Protein AF-A0A7X3G8X9-F1 (afdb_monomer)

Structure (mmCIF, N/CA/C/O backbone):
data_AF-A0A7X3G8X9-F1
#
_entry.id   AF-A0A7X3G8X9-F1
#
loop_
_atom_site.group_PDB
_atom_site.id
_atom_site.type_symbol
_atom_site.label_atom_id
_atom_site.label_alt_id
_atom_site.label_comp_id
_atom_site.label_asym_id
_atom_site.label_entity_id
_atom_site.label_seq_id
_atom_site.pdbx_PDB_ins_code
_atom_site.Cartn_x
_atom_site.Cartn_y
_atom_site.Cartn_z
_atom_site.occupancy
_atom_site.B_iso_or_equiv
_atom_site.auth_seq_id
_atom_site.auth_comp_id
_atom_site.auth_asym_id
_atom_site.auth_atom_id
_atom_site.pdbx_PDB_model_num
ATOM 1 N N . MET A 1 1 ? -7.575 -4.644 -22.022 1.00 76.81 1 MET A N 1
ATOM 2 C CA . MET A 1 1 ? -6.409 -3.903 -21.513 1.00 76.81 1 MET A CA 1
ATOM 3 C C . MET A 1 1 ? -6.273 -2.628 -22.319 1.00 76.81 1 MET A C 1
ATOM 5 O O . MET A 1 1 ? -6.323 -2.718 -23.540 1.00 76.81 1 MET A O 1
ATOM 9 N N . THR A 1 2 ? -6.225 -1.461 -21.678 1.00 88.75 2 THR A N 1
ATOM 10 C CA . THR A 1 2 ? -6.040 -0.167 -22.368 1.00 88.75 2 THR A CA 1
ATOM 11 C C . THR A 1 2 ? -4.555 0.124 -22.600 1.00 88.75 2 THR A C 1
ATOM 13 O O . THR A 1 2 ? -3.703 -0.452 -21.925 1.00 88.75 2 THR A O 1
ATOM 16 N N . ASP A 1 3 ? -4.226 1.041 -23.517 1.00 89.81 3 ASP A N 1
ATOM 17 C CA . ASP A 1 3 ? -2.833 1.465 -23.750 1.00 89.81 3 ASP 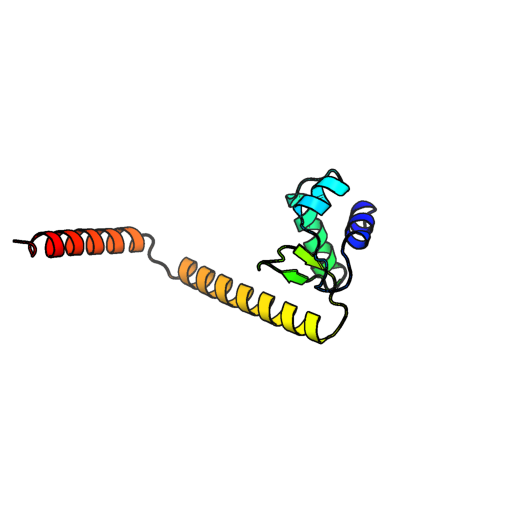A CA 1
ATOM 18 C C . ASP A 1 3 ? -2.156 1.948 -22.454 1.00 89.81 3 ASP A C 1
ATOM 20 O O . ASP A 1 3 ? -1.024 1.581 -22.145 1.00 89.81 3 ASP A O 1
ATOM 24 N N . LEU A 1 4 ? -2.901 2.679 -21.621 1.00 89.38 4 LEU A N 1
ATOM 25 C CA . LEU A 1 4 ? -2.401 3.189 -20.349 1.00 89.38 4 LEU A CA 1
ATOM 26 C C . LEU A 1 4 ? -2.115 2.067 -19.337 1.00 89.38 4 LEU A C 1
ATOM 28 O O . LEU A 1 4 ? -1.107 2.122 -18.637 1.00 89.38 4 LEU A O 1
ATOM 32 N N . GLU A 1 5 ? -2.954 1.026 -19.297 1.00 89.56 5 GLU A N 1
ATOM 33 C CA . GLU A 1 5 ? -2.724 -0.176 -18.480 1.00 89.56 5 GLU A CA 1
ATOM 34 C C . GLU A 1 5 ? -1.442 -0.907 -18.916 1.00 89.56 5 GLU A C 1
ATOM 36 O O . GLU A 1 5 ? -0.652 -1.322 -18.068 1.00 89.56 5 GLU A O 1
ATOM 41 N N . VAL A 1 6 ? -1.195 -1.017 -20.227 1.00 90.69 6 VAL A N 1
ATOM 42 C CA . VAL A 1 6 ? 0.025 -1.639 -20.775 1.00 90.69 6 VAL A CA 1
ATOM 43 C C . VAL A 1 6 ? 1.263 -0.804 -20.456 1.00 90.69 6 VAL A C 1
ATOM 45 O O . VAL A 1 6 ? 2.281 -1.349 -20.030 1.00 90.69 6 VAL A O 1
ATOM 48 N N . ARG A 1 7 ? 1.188 0.521 -20.631 1.00 91.44 7 ARG A N 1
ATOM 49 C CA . ARG A 1 7 ? 2.288 1.436 -20.302 1.00 91.44 7 ARG A CA 1
ATOM 50 C C . ARG A 1 7 ? 2.631 1.382 -18.818 1.00 91.44 7 ARG A C 1
ATOM 52 O O . ARG A 1 7 ? 3.808 1.297 -18.490 1.00 91.44 7 ARG A O 1
ATOM 59 N N . LEU A 1 8 ? 1.628 1.374 -17.939 1.00 91.31 8 LEU A N 1
ATOM 60 C CA . LEU A 1 8 ? 1.841 1.244 -16.499 1.00 91.31 8 LEU A CA 1
ATOM 61 C C . LEU A 1 8 ? 2.496 -0.090 -16.151 1.00 91.31 8 LEU A C 1
ATOM 63 O O . LEU A 1 8 ? 3.471 -0.099 -15.410 1.00 91.31 8 LEU A O 1
ATOM 67 N N . LEU A 1 9 ? 2.009 -1.200 -16.713 1.00 89.69 9 LEU A N 1
ATOM 68 C CA . LEU A 1 9 ? 2.579 -2.521 -16.455 1.00 89.69 9 LEU A CA 1
ATOM 69 C C . LEU A 1 9 ? 4.068 -2.587 -16.830 1.00 89.69 9 LEU A C 1
ATOM 71 O O . LEU A 1 9 ? 4.853 -3.168 -16.092 1.00 89.69 9 LEU A O 1
ATOM 75 N N . ARG A 1 10 ? 4.469 -1.944 -17.935 1.00 90.25 10 ARG A N 1
ATOM 76 C CA . ARG A 1 10 ? 5.877 -1.863 -18.366 1.00 90.25 10 ARG A CA 1
ATOM 77 C C . ARG A 1 10 ? 6.765 -1.022 -17.447 1.00 90.25 10 ARG A C 1
ATOM 79 O O . ARG A 1 10 ? 7.978 -1.182 -17.491 1.00 90.25 10 ARG A O 1
ATOM 86 N N . LEU A 1 11 ? 6.182 -0.112 -16.666 1.00 90.31 11 LEU A N 1
ATOM 87 C CA . LEU A 1 11 ? 6.920 0.710 -15.705 1.00 90.31 11 LEU A CA 1
ATOM 88 C C . LEU A 1 11 ? 7.160 -0.011 -14.380 1.00 90.31 11 LEU A C 1
ATOM 90 O O . LEU A 1 11 ? 8.041 0.406 -13.635 1.00 90.31 11 LEU A O 1
ATOM 94 N N . ILE A 1 12 ? 6.385 -1.055 -14.068 1.00 89.88 12 ILE A N 1
ATOM 95 C CA . ILE A 1 12 ? 6.568 -1.810 -12.831 1.00 89.88 12 ILE A CA 1
ATOM 96 C C . ILE A 1 12 ? 7.766 -2.754 -13.012 1.00 89.88 12 ILE A C 1
ATOM 98 O O . ILE A 1 12 ? 7.725 -3.635 -13.873 1.00 89.88 12 ILE A O 1
ATOM 102 N N . PRO A 1 13 ? 8.829 -2.597 -12.210 1.00 88.88 13 PRO A N 1
ATOM 103 C CA . PRO A 1 13 ? 9.996 -3.457 -12.287 1.00 88.88 13 PRO A CA 1
ATOM 104 C C . PRO A 1 13 ? 9.722 -4.822 -11.655 1.00 88.88 13 PRO A C 1
ATOM 106 O O . PRO A 1 13 ? 8.840 -4.987 -10.807 1.00 88.88 13 PRO A O 1
ATOM 109 N N . VAL A 1 14 ? 10.511 -5.805 -12.082 1.00 89.75 14 VAL A N 1
ATOM 110 C CA . VAL A 1 14 ? 10.513 -7.155 -11.520 1.00 89.75 14 VAL A CA 1
ATOM 111 C C . VAL A 1 14 ? 11.587 -7.226 -10.434 1.00 89.75 14 VAL A C 1
ATOM 113 O O . VAL A 1 14 ? 12.734 -6.864 -10.690 1.00 89.75 14 VAL A O 1
ATOM 116 N N . GLY A 1 15 ? 11.217 -7.688 -9.243 1.00 84.06 15 GLY A N 1
ATOM 117 C CA . GLY A 1 15 ? 12.074 -7.754 -8.062 1.00 84.06 15 GLY A CA 1
ATOM 118 C C . GLY A 1 15 ? 11.809 -6.637 -7.052 1.00 84.06 15 GLY A C 1
ATOM 119 O O . GLY A 1 15 ? 11.496 -5.497 -7.401 1.00 84.06 15 GLY A O 1
ATOM 120 N N . SER A 1 16 ? 11.976 -6.970 -5.775 1.00 80.31 16 SER A N 1
ATOM 121 C CA . SER A 1 16 ? 11.809 -6.058 -4.634 1.00 80.31 16 SER A CA 1
ATOM 122 C C . SER A 1 16 ? 12.958 -5.055 -4.462 1.00 80.31 16 SER A C 1
ATOM 124 O O . SER A 1 16 ? 12.865 -4.147 -3.638 1.00 80.31 16 SER A O 1
ATOM 126 N N . GLU A 1 17 ? 14.030 -5.186 -5.250 1.00 78.31 17 GLU A N 1
ATOM 127 C CA . GLU A 1 17 ? 15.232 -4.346 -5.166 1.00 78.31 17 GLU A CA 1
ATOM 128 C C . GLU A 1 17 ? 15.004 -2.907 -5.644 1.00 78.31 17 GLU A C 1
ATOM 130 O O . GLU A 1 17 ? 15.680 -1.984 -5.188 1.00 78.31 17 GLU A O 1
ATOM 135 N N . ARG A 1 18 ? 14.077 -2.697 -6.587 1.00 79.50 18 ARG A N 1
ATOM 136 C CA . ARG A 1 18 ? 13.833 -1.382 -7.204 1.00 79.50 18 ARG A CA 1
ATOM 137 C C . ARG A 1 18 ? 12.346 -1.048 -7.297 1.00 79.50 18 ARG A C 1
ATOM 139 O O . ARG A 1 18 ? 11.872 -0.796 -8.395 1.00 79.50 18 ARG A O 1
ATOM 146 N N . PRO A 1 19 ? 11.578 -1.047 -6.199 1.00 84.44 19 PRO A N 1
ATOM 147 C CA . PRO A 1 19 ? 10.146 -0.799 -6.279 1.00 84.44 19 PRO A CA 1
ATOM 148 C C . PRO A 1 19 ? 9.879 0.626 -6.770 1.00 84.44 19 PRO A C 1
ATOM 150 O O . PRO A 1 19 ? 10.540 1.574 -6.347 1.00 84.44 19 PRO A O 1
ATOM 153 N N . ILE A 1 20 ? 8.892 0.784 -7.653 1.00 86.69 20 ILE A N 1
ATOM 154 C CA . ILE A 1 20 ? 8.530 2.095 -8.202 1.00 86.69 20 ILE A CA 1
ATOM 155 C C . ILE A 1 20 ? 7.383 2.715 -7.401 1.00 86.69 20 ILE A C 1
ATOM 157 O O . ILE A 1 20 ? 6.374 2.068 -7.093 1.00 86.69 20 ILE A O 1
ATOM 161 N N . ASN A 1 21 ? 7.507 3.993 -7.050 1.00 87.56 21 ASN A N 1
ATOM 162 C CA . ASN A 1 21 ? 6.466 4.677 -6.293 1.00 87.56 21 ASN A CA 1
ATOM 163 C C . ASN A 1 21 ? 5.259 5.007 -7.194 1.00 87.56 21 ASN A C 1
ATOM 165 O O . ASN A 1 21 ? 5.413 5.411 -8.347 1.00 87.56 21 ASN A O 1
ATOM 169 N N . GLY A 1 22 ? 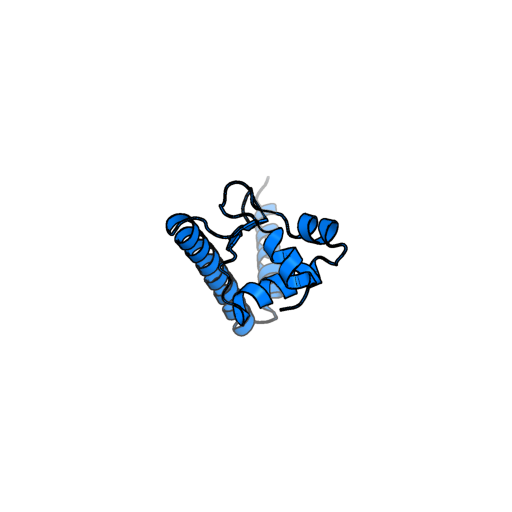4.037 4.917 -6.657 1.00 85.94 22 GLY A N 1
ATOM 170 C CA . GLY A 1 22 ? 2.824 5.339 -7.370 1.00 85.94 22 GLY A CA 1
ATOM 171 C C . GLY A 1 22 ? 2.868 6.803 -7.832 1.00 85.94 22 GLY A C 1
ATOM 172 O O . GLY A 1 22 ? 2.365 7.117 -8.910 1.00 85.94 22 GLY A O 1
ATOM 173 N N . LYS A 1 23 ? 3.540 7.678 -7.073 1.00 86.69 23 LYS A N 1
ATOM 174 C CA . LYS A 1 23 ? 3.797 9.081 -7.442 1.00 86.69 23 LYS A CA 1
ATOM 175 C C . LYS A 1 23 ? 4.685 9.214 -8.671 1.00 86.69 23 LYS A C 1
ATOM 177 O O . LYS A 1 23 ? 4.458 10.070 -9.523 1.00 86.69 23 LYS A O 1
ATOM 182 N N . GLU A 1 24 ? 5.696 8.361 -8.766 1.00 89.19 24 GLU A N 1
ATOM 183 C CA . GLU A 1 24 ? 6.610 8.342 -9.900 1.00 89.19 24 GLU A CA 1
ATOM 184 C C . GLU A 1 24 ? 5.902 7.817 -11.150 1.00 89.19 24 GLU A C 1
ATOM 186 O O . GLU A 1 24 ? 5.955 8.463 -12.194 1.00 89.19 24 GLU A O 1
ATOM 191 N N . ILE A 1 25 ? 5.124 6.735 -11.020 1.00 90.06 25 ILE A N 1
ATOM 192 C CA . ILE A 1 25 ? 4.260 6.233 -12.098 1.00 90.06 25 ILE A CA 1
ATOM 193 C C . ILE A 1 25 ? 3.298 7.331 -12.580 1.00 90.06 25 ILE A C 1
ATOM 195 O O . ILE A 1 25 ? 3.162 7.549 -13.784 1.00 90.06 25 ILE A O 1
ATOM 199 N N . ALA A 1 26 ? 2.648 8.041 -11.652 1.00 91.00 26 ALA A N 1
ATOM 200 C CA . ALA A 1 26 ? 1.728 9.135 -11.959 1.00 91.00 26 ALA A CA 1
ATOM 201 C C . ALA A 1 26 ? 2.414 10.230 -12.789 1.00 91.00 26 ALA A C 1
ATOM 203 O O . ALA A 1 26 ? 1.891 10.644 -13.825 1.00 91.00 26 ALA A O 1
ATOM 204 N N . LYS A 1 27 ? 3.626 10.634 -12.386 1.00 91.31 27 LYS A N 1
ATOM 205 C CA . LYS A 1 27 ? 4.439 11.629 -13.095 1.00 91.31 27 LYS A CA 1
ATOM 206 C C . LYS A 1 27 ? 4.876 11.150 -14.484 1.00 91.31 27 LYS A C 1
ATOM 208 O O . LYS A 1 27 ? 4.775 11.916 -15.436 1.00 91.31 27 LYS A O 1
ATOM 213 N N . LEU A 1 28 ? 5.324 9.900 -14.613 1.00 90.00 28 LEU A N 1
ATOM 214 C CA . LEU A 1 28 ? 5.778 9.317 -15.885 1.00 90.00 28 LEU A CA 1
ATOM 215 C C . LEU A 1 28 ? 4.640 9.147 -16.901 1.00 90.00 28 LEU A C 1
ATOM 217 O O . LEU A 1 28 ? 4.848 9.277 -18.107 1.00 90.00 28 LEU A O 1
ATOM 221 N N . LEU A 1 29 ? 3.433 8.848 -16.423 1.00 88.75 29 LEU A N 1
ATOM 222 C CA . LEU A 1 29 ? 2.257 8.645 -17.268 1.00 88.75 29 LEU A CA 1
ATOM 223 C C . LEU A 1 29 ? 1.410 9.911 -17.452 1.00 88.75 29 LEU A C 1
ATOM 225 O O . LEU A 1 29 ? 0.527 9.907 -18.308 1.00 88.75 29 LEU A O 1
ATOM 229 N N . GLY A 1 30 ? 1.666 10.974 -16.684 1.00 91.50 30 GLY A N 1
ATOM 230 C CA . GLY A 1 30 ? 0.883 12.212 -16.717 1.00 91.50 30 GLY A CA 1
ATOM 231 C C . GLY A 1 30 ? -0.549 12.038 -16.203 1.00 91.50 30 GLY A C 1
ATOM 232 O O . GLY A 1 30 ? -1.459 12.712 -16.678 1.00 91.50 30 GLY A O 1
ATOM 233 N N . ILE A 1 31 ? -0.768 11.112 -15.266 1.00 91.81 31 ILE A N 1
ATOM 234 C CA . ILE A 1 31 ? -2.089 10.817 -14.690 1.00 91.81 31 ILE A CA 1
ATOM 235 C C . ILE A 1 31 ? -2.104 11.053 -13.182 1.00 91.81 31 ILE A C 1
ATOM 237 O O . ILE A 1 31 ? -1.062 11.123 -12.540 1.00 91.81 31 ILE A O 1
ATOM 241 N N . GLY A 1 32 ? -3.296 11.147 -12.593 1.00 90.00 32 GLY A N 1
ATOM 242 C CA . GLY A 1 32 ? -3.437 11.253 -11.141 1.00 90.00 32 GLY A CA 1
ATOM 243 C C . GLY A 1 32 ? -3.083 9.953 -10.409 1.00 90.00 32 GLY A C 1
ATOM 244 O O . GLY A 1 32 ? -3.342 8.856 -10.906 1.00 90.00 32 GLY A O 1
ATOM 245 N N . GLU A 1 33 ? -2.576 10.071 -9.179 1.00 88.88 33 GLU A N 1
ATOM 246 C CA . GLU A 1 33 ? -2.254 8.927 -8.304 1.00 88.88 33 GLU A CA 1
ATOM 247 C C . GLU A 1 33 ? -3.461 8.002 -8.067 1.00 88.88 33 GLU A C 1
ATOM 249 O O . GLU A 1 33 ? -3.317 6.780 -8.009 1.00 88.88 33 GLU A O 1
ATOM 254 N N . ARG A 1 34 ? -4.674 8.570 -7.994 1.00 88.12 34 ARG A N 1
ATOM 255 C CA . ARG A 1 34 ? -5.922 7.793 -7.907 1.00 88.12 34 ARG A CA 1
ATOM 256 C C . ARG A 1 34 ? -6.084 6.868 -9.117 1.00 88.12 34 ARG A C 1
ATOM 258 O O . ARG A 1 34 ? -6.335 5.681 -8.947 1.00 88.12 34 ARG A O 1
ATOM 265 N N . THR A 1 35 ? -5.855 7.389 -10.321 1.00 90.81 35 THR A N 1
ATOM 266 C CA . THR A 1 35 ? -5.933 6.618 -11.568 1.00 90.81 35 THR A CA 1
ATOM 267 C C . THR A 1 35 ? -4.878 5.513 -11.611 1.00 90.81 35 THR A C 1
ATOM 269 O O . THR A 1 35 ? -5.185 4.399 -12.030 1.00 90.81 35 THR A O 1
ATOM 272 N N . VAL A 1 36 ? -3.655 5.787 -11.138 1.00 90.94 36 VAL A N 1
ATOM 273 C CA . VAL A 1 36 ? -2.587 4.777 -11.010 1.00 90.94 36 VAL A CA 1
ATOM 274 C C . VAL A 1 36 ? -3.050 3.629 -10.117 1.00 90.94 36 VAL A C 1
ATOM 276 O O . VAL A 1 36 ? -2.982 2.470 -10.523 1.00 90.94 36 VAL A O 1
ATOM 279 N N . ARG A 1 37 ? -3.582 3.942 -8.930 1.00 88.38 37 ARG A N 1
ATOM 280 C CA . ARG A 1 37 ? -4.085 2.940 -7.981 1.00 88.38 37 ARG A CA 1
ATOM 281 C C . ARG A 1 37 ? -5.224 2.105 -8.574 1.00 88.38 37 ARG A C 1
ATOM 283 O O . ARG A 1 37 ? -5.220 0.885 -8.419 1.00 88.38 37 ARG A O 1
ATOM 290 N N . ASP A 1 38 ? -6.159 2.735 -9.282 1.00 91.12 38 ASP A N 1
ATOM 291 C CA . ASP A 1 38 ? -7.286 2.042 -9.918 1.00 91.12 38 ASP A CA 1
ATOM 292 C C . ASP A 1 38 ? -6.838 1.110 -11.046 1.00 91.12 38 ASP A C 1
ATOM 294 O O . ASP A 1 38 ? -7.419 0.041 -11.246 1.00 91.12 38 ASP A O 1
ATOM 298 N N . ILE A 1 39 ? -5.812 1.506 -11.801 1.00 91.75 39 ILE A N 1
ATOM 299 C CA . ILE A 1 39 ? -5.225 0.669 -12.846 1.00 91.75 39 ILE A CA 1
ATOM 300 C C . ILE A 1 39 ? -4.483 -0.510 -12.230 1.00 91.75 39 ILE A C 1
ATOM 302 O O . ILE A 1 39 ? -4.722 -1.638 -12.645 1.00 91.75 39 ILE A O 1
ATOM 306 N N . ILE A 1 40 ? -3.644 -0.281 -11.217 1.00 89.50 40 ILE A N 1
ATOM 307 C CA . ILE A 1 40 ? -2.928 -1.354 -10.511 1.00 89.50 40 ILE A CA 1
ATOM 308 C C . ILE A 1 40 ? -3.923 -2.364 -9.931 1.00 89.50 40 ILE A C 1
ATOM 310 O O . ILE A 1 40 ? -3.780 -3.563 -10.151 1.00 89.50 40 ILE A O 1
ATOM 314 N N . SER A 1 41 ? -4.981 -1.888 -9.270 1.00 89.50 41 SER A N 1
ATOM 315 C CA . SER A 1 41 ? -6.046 -2.748 -8.743 1.00 89.50 41 SER A CA 1
ATOM 316 C C . SER A 1 41 ? -6.702 -3.588 -9.844 1.00 89.50 41 SER A C 1
ATOM 318 O O . SER A 1 41 ? -6.876 -4.797 -9.693 1.00 89.50 41 SER A O 1
ATOM 320 N N . ARG A 1 42 ? -6.995 -2.987 -11.006 1.00 90.69 42 ARG A N 1
ATOM 321 C CA . ARG A 1 42 ? -7.514 -3.720 -12.169 1.00 90.69 42 ARG A CA 1
ATOM 322 C C . ARG A 1 42 ? -6.515 -4.741 -12.715 1.00 90.69 42 ARG A C 1
ATOM 324 O O . ARG A 1 42 ? -6.934 -5.852 -13.021 1.00 90.69 42 ARG A O 1
ATOM 331 N N . LEU A 1 43 ? -5.230 -4.403 -12.821 1.00 90.25 43 LEU A N 1
ATOM 332 C CA . LEU A 1 43 ? -4.165 -5.324 -13.247 1.00 90.25 43 LEU A CA 1
ATOM 333 C C . LEU A 1 43 ? -4.103 -6.566 -12.352 1.00 90.25 43 LEU A C 1
ATOM 335 O O . LEU A 1 43 ? -4.043 -7.683 -12.862 1.00 90.25 43 LEU A O 1
ATOM 339 N N . ILE A 1 44 ? -4.223 -6.380 -11.039 1.00 89.31 44 ILE A N 1
ATOM 340 C CA . ILE A 1 44 ? -4.233 -7.478 -10.071 1.00 89.31 44 ILE A CA 1
ATOM 341 C C . ILE A 1 44 ? -5.527 -8.296 -10.186 1.00 89.31 44 ILE A C 1
ATOM 343 O O . ILE A 1 44 ? -5.486 -9.493 -10.448 1.00 89.31 44 ILE A O 1
ATOM 347 N N . VAL A 1 45 ? -6.689 -7.657 -10.014 1.00 88.88 45 VAL A N 1
ATOM 348 C CA . VAL A 1 45 ? -7.976 -8.356 -9.836 1.00 88.88 45 VAL A CA 1
ATOM 349 C C . VAL A 1 45 ? -8.530 -8.912 -11.146 1.00 88.88 45 VAL A C 1
ATOM 351 O O . VAL A 1 45 ? -9.093 -10.002 -11.165 1.00 88.88 45 VAL A O 1
ATOM 354 N N . ARG A 1 46 ? -8.409 -8.165 -12.249 1.00 89.56 46 ARG A N 1
ATOM 355 C CA . ARG A 1 46 ? -9.006 -8.543 -13.539 1.00 89.56 46 ARG A CA 1
ATOM 356 C C . ARG A 1 46 ? -8.061 -9.365 -14.404 1.00 89.56 46 ARG A C 1
ATOM 358 O O . ARG A 1 46 ? -8.529 -10.241 -15.122 1.00 89.56 46 ARG A O 1
ATOM 365 N N . TYR A 1 47 ? -6.766 -9.058 -14.372 1.00 87.56 47 TYR A N 1
ATOM 366 C CA . TYR A 1 47 ? -5.780 -9.692 -15.251 1.00 87.56 47 TYR A CA 1
ATOM 367 C C . TYR A 1 47 ? -4.869 -10.688 -14.522 1.00 87.56 47 TYR A C 1
ATOM 369 O O . TYR A 1 47 ? -4.106 -11.387 -15.179 1.00 87.56 47 TYR A O 1
ATOM 377 N N . GLY A 1 48 ? -4.952 -10.783 -13.189 1.00 86.50 48 GLY A N 1
ATOM 378 C CA . GLY A 1 48 ? -4.178 -11.748 -12.406 1.00 86.50 48 GLY A CA 1
ATOM 379 C C . GLY A 1 48 ? -2.684 -11.435 -12.340 1.00 86.50 48 GLY A C 1
ATOM 380 O O . GLY A 1 48 ? -1.888 -12.336 -12.082 1.00 86.50 48 GLY A O 1
ATOM 381 N N . VAL A 1 49 ? -2.280 -10.186 -12.593 1.00 88.12 49 VAL A N 1
ATOM 382 C CA . VAL A 1 49 ? -0.867 -9.799 -12.529 1.00 88.12 49 VAL A CA 1
ATOM 383 C C . VAL A 1 49 ? -0.431 -9.756 -11.060 1.00 88.12 49 VAL A C 1
ATOM 385 O O . VAL A 1 49 ? -1.030 -9.010 -10.279 1.00 88.12 49 VAL A O 1
ATOM 388 N N . PRO A 1 50 ? 0.611 -10.509 -10.658 1.00 86.44 50 PRO A N 1
ATOM 389 C CA . PRO A 1 50 ? 1.112 -10.470 -9.293 1.00 86.44 50 PRO A CA 1
ATOM 390 C C . PRO A 1 50 ? 1.883 -9.164 -9.079 1.00 86.44 50 PRO A C 1
ATOM 392 O O . PRO A 1 50 ? 3.058 -9.066 -9.412 1.00 86.44 50 PRO A O 1
ATOM 395 N N . ILE A 1 51 ? 1.214 -8.143 -8.547 1.00 88.56 51 ILE A N 1
ATOM 396 C CA . ILE A 1 51 ? 1.840 -6.874 -8.161 1.00 88.56 51 ILE A CA 1
ATOM 397 C C . ILE A 1 51 ? 1.814 -6.794 -6.640 1.00 88.56 51 ILE A C 1
ATOM 399 O O . ILE A 1 51 ? 0.746 -6.834 -6.027 1.00 88.56 51 ILE A O 1
ATOM 403 N N . VAL A 1 52 ? 2.992 -6.671 -6.036 1.00 86.81 52 VAL A N 1
ATOM 404 C CA . VAL A 1 52 ? 3.154 -6.482 -4.596 1.00 86.81 52 VAL A CA 1
ATOM 405 C C . VAL A 1 52 ? 3.368 -4.998 -4.326 1.00 86.81 52 VAL A C 1
ATOM 407 O O . VAL A 1 52 ? 4.151 -4.337 -5.008 1.00 86.81 52 VAL A O 1
ATOM 410 N N . ALA A 1 53 ? 2.648 -4.469 -3.338 1.00 82.81 53 ALA A N 1
ATOM 411 C CA . ALA A 1 53 ? 2.816 -3.108 -2.849 1.00 82.81 53 ALA A CA 1
ATOM 412 C C . ALA A 1 53 ? 3.417 -3.159 -1.442 1.00 82.81 53 ALA A C 1
ATOM 414 O O . ALA A 1 53 ? 2.751 -3.616 -0.513 1.00 82.81 53 ALA A O 1
ATOM 415 N N . ASN A 1 54 ? 4.650 -2.680 -1.294 1.00 78.44 54 ASN A N 1
ATOM 416 C CA . ASN A 1 54 ? 5.327 -2.592 -0.003 1.00 78.44 54 ASN A CA 1
ATOM 417 C C . ASN A 1 54 ? 5.053 -1.214 0.618 1.00 78.44 54 ASN A C 1
ATOM 419 O O . ASN A 1 54 ? 5.115 -0.195 -0.080 1.00 78.44 54 ASN A O 1
ATOM 423 N N . ARG A 1 55 ? 4.716 -1.168 1.913 1.00 67.94 55 ARG A N 1
ATOM 424 C CA . ARG A 1 55 ? 4.497 0.089 2.663 1.00 67.94 55 ARG A CA 1
ATOM 425 C C . ARG A 1 55 ? 5.624 0.440 3.641 1.00 67.94 55 ARG A C 1
ATOM 427 O O . ARG A 1 55 ? 5.492 1.411 4.383 1.00 67.94 55 ARG A O 1
ATOM 434 N N . GLY A 1 56 ? 6.701 -0.339 3.658 1.00 65.94 56 GLY A N 1
ATOM 435 C CA . GLY A 1 56 ? 7.893 -0.109 4.468 1.00 65.94 56 GLY A CA 1
ATOM 436 C C . GLY A 1 56 ? 8.806 0.993 3.917 1.00 65.94 56 GLY A C 1
ATOM 437 O O . GLY A 1 56 ? 8.383 1.865 3.161 1.00 65.94 56 GLY A O 1
ATOM 438 N N . ILE A 1 57 ? 10.089 0.936 4.294 1.00 56.34 57 ILE A N 1
ATOM 439 C CA . ILE A 1 57 ? 11.121 1.928 3.924 1.00 56.34 57 ILE A CA 1
ATOM 440 C C . ILE A 1 57 ? 11.220 2.092 2.396 1.00 56.34 57 ILE A C 1
ATOM 442 O O . ILE A 1 57 ? 11.308 3.211 1.896 1.00 56.34 57 ILE A O 1
ATOM 446 N N . ASN A 1 58 ? 11.090 0.990 1.653 1.00 62.22 58 ASN A N 1
ATOM 447 C CA . ASN A 1 58 ? 11.022 0.985 0.193 1.00 62.22 58 ASN A CA 1
ATOM 448 C C . ASN A 1 58 ? 9.562 0.965 -0.285 1.00 62.22 58 ASN A C 1
ATOM 450 O O . ASN A 1 58 ? 9.090 -0.015 -0.863 1.00 62.22 58 ASN A O 1
ATOM 454 N N . SER A 1 59 ? 8.830 2.047 -0.004 1.00 71.75 59 SER A N 1
ATOM 455 C CA . SER A 1 59 ? 7.423 2.164 -0.399 1.00 71.75 59 SER A CA 1
ATOM 456 C C . SER A 1 59 ? 7.257 2.208 -1.928 1.00 71.75 59 SER A C 1
ATOM 458 O O . SER A 1 59 ? 7.751 3.120 -2.596 1.00 71.75 59 SER A O 1
ATOM 460 N N . GLY A 1 60 ? 6.548 1.233 -2.501 1.00 85.25 60 GLY A N 1
ATOM 461 C CA . GLY A 1 60 ? 6.366 1.143 -3.951 1.00 85.25 60 GLY A CA 1
ATOM 462 C C . GLY A 1 60 ? 5.746 -0.167 -4.430 1.00 85.25 60 GLY A C 1
ATOM 463 O O . GLY A 1 60 ? 5.379 -1.029 -3.634 1.00 85.25 60 GLY A O 1
ATOM 464 N N . HIS A 1 61 ? 5.611 -0.283 -5.750 1.00 88.19 61 HIS A N 1
ATOM 465 C CA . HIS A 1 61 ? 5.038 -1.436 -6.439 1.00 88.19 61 HIS A CA 1
ATOM 466 C C . HIS A 1 61 ? 6.122 -2.176 -7.219 1.00 88.19 61 HIS A C 1
ATOM 468 O O . HIS A 1 61 ? 6.964 -1.547 -7.863 1.00 88.19 61 HIS A O 1
ATOM 474 N N . TYR A 1 62 ? 6.074 -3.502 -7.190 1.00 90.19 62 TYR A N 1
ATOM 475 C CA . TYR A 1 62 ? 6.951 -4.365 -7.974 1.00 90.19 62 TYR A CA 1
ATOM 476 C C . TYR A 1 62 ? 6.248 -5.682 -8.318 1.00 90.19 62 TYR A C 1
ATOM 478 O O . TYR A 1 62 ? 5.246 -6.054 -7.700 1.00 90.19 62 TYR A O 1
ATOM 486 N N . ILE A 1 63 ? 6.767 -6.383 -9.322 1.00 90.25 63 ILE A N 1
ATOM 487 C CA . ILE A 1 63 ? 6.362 -7.751 -9.656 1.00 90.25 63 ILE A CA 1
ATOM 488 C C . ILE A 1 63 ? 7.367 -8.692 -8.983 1.00 90.25 63 ILE A C 1
ATOM 490 O O . ILE A 1 63 ? 8.564 -8.510 -9.194 1.00 90.25 63 ILE A O 1
ATOM 494 N N . PRO A 1 64 ? 6.945 -9.678 -8.176 1.00 89.19 64 PRO A N 1
ATOM 495 C CA . PRO A 1 64 ? 7.879 -10.576 -7.510 1.00 89.19 64 PRO A CA 1
ATOM 496 C C . PRO A 1 64 ? 8.637 -11.408 -8.551 1.00 89.19 64 PRO A C 1
ATOM 498 O O . PRO A 1 64 ? 8.030 -12.011 -9.437 1.00 89.19 64 PRO A O 1
ATOM 501 N N . ALA A 1 65 ? 9.963 -11.437 -8.441 1.00 88.88 65 ALA A N 1
ATOM 502 C CA . ALA A 1 65 ? 10.842 -12.189 -9.334 1.00 88.88 65 ALA A CA 1
ATOM 503 C C . ALA A 1 65 ? 10.912 -13.678 -8.966 1.00 88.88 65 ALA A C 1
ATOM 505 O O . ALA A 1 65 ? 11.235 -14.517 -9.804 1.00 88.88 65 ALA A O 1
ATOM 506 N N . ASN A 1 66 ? 10.638 -14.007 -7.701 1.00 89.50 66 ASN A N 1
ATOM 507 C CA . ASN A 1 66 ? 10.735 -15.355 -7.157 1.00 89.50 66 ASN A CA 1
ATOM 508 C C . ASN A 1 66 ? 9.618 -15.633 -6.133 1.00 89.50 66 ASN A C 1
ATOM 510 O O . ASN A 1 66 ? 8.939 -14.724 -5.647 1.00 89.50 66 ASN A O 1
ATOM 514 N N . ASP A 1 67 ? 9.441 -16.910 -5.787 1.00 86.88 67 ASP A N 1
ATOM 515 C CA . ASP A 1 67 ? 8.416 -17.337 -4.830 1.00 86.88 67 ASP A CA 1
ATOM 516 C C . ASP A 1 67 ? 8.649 -16.801 -3.409 1.00 86.88 67 ASP A C 1
ATOM 518 O O . ASP A 1 67 ? 7.683 -16.624 -2.671 1.00 86.88 67 ASP A O 1
ATOM 522 N N . SER A 1 68 ? 9.890 -16.486 -3.022 1.00 87.31 68 SER A N 1
ATOM 523 C CA . SER A 1 68 ? 10.174 -15.896 -1.708 1.00 87.31 68 SER A CA 1
ATOM 524 C C . SER A 1 68 ? 9.590 -14.490 -1.595 1.00 87.31 68 SER A C 1
ATOM 526 O O . SER A 1 68 ? 8.822 -14.223 -0.674 1.00 87.31 68 SER A O 1
ATOM 528 N N . GLU A 1 69 ? 9.859 -13.620 -2.571 1.00 86.00 69 GLU A N 1
ATOM 529 C CA . GLU A 1 69 ? 9.277 -12.274 -2.643 1.00 86.00 69 GLU A CA 1
ATOM 530 C C . GLU A 1 69 ? 7.752 -12.327 -2.731 1.00 86.00 69 GLU A C 1
ATOM 532 O O . GLU A 1 69 ? 7.044 -11.543 -2.098 1.00 86.00 69 GLU A O 1
ATOM 537 N N . ARG A 1 70 ? 7.220 -13.298 -3.481 1.00 87.81 70 ARG A N 1
ATOM 538 C CA . ARG A 1 70 ? 5.779 -13.531 -3.546 1.00 87.81 70 ARG A CA 1
ATOM 539 C C . ARG A 1 70 ? 5.210 -13.895 -2.173 1.00 87.81 70 ARG A C 1
ATOM 541 O O . ARG A 1 70 ? 4.186 -13.340 -1.780 1.00 87.81 70 ARG A O 1
ATOM 548 N N . LEU A 1 71 ? 5.840 -14.818 -1.446 1.00 88.25 71 LEU A N 1
ATOM 549 C CA . LEU A 1 71 ? 5.411 -15.231 -0.107 1.00 88.25 71 LEU A CA 1
ATOM 550 C C . LEU A 1 71 ? 5.504 -14.084 0.900 1.00 88.25 71 LEU A C 1
ATOM 552 O O . LEU A 1 71 ? 4.600 -13.924 1.718 1.00 88.25 71 LEU A O 1
ATOM 556 N N . GLU A 1 72 ? 6.558 -13.274 0.836 1.00 85.50 72 GLU A N 1
ATOM 557 C CA . GLU A 1 72 ? 6.694 -12.069 1.656 1.00 85.50 72 GLU A CA 1
A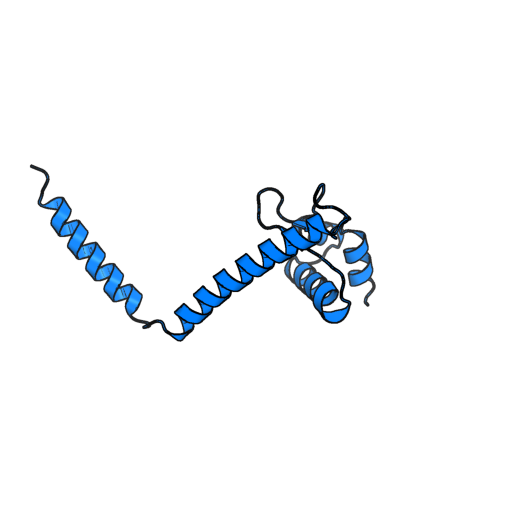TOM 558 C C . GLU A 1 72 ? 5.585 -11.062 1.360 1.00 85.50 72 GLU A C 1
ATOM 560 O O . GLU A 1 72 ? 4.896 -10.632 2.287 1.00 85.50 72 GLU A O 1
ATOM 565 N N . GLY A 1 73 ? 5.321 -10.783 0.081 1.00 84.88 73 GLY A N 1
ATOM 566 C CA . GLY A 1 73 ? 4.215 -9.926 -0.336 1.00 84.88 73 GLY A CA 1
ATOM 567 C C . GLY A 1 73 ? 2.853 -10.436 0.141 1.00 84.88 73 GLY A C 1
ATOM 568 O O . GLY A 1 73 ? 2.030 -9.656 0.617 1.00 84.88 73 GLY A O 1
ATOM 569 N N . ILE A 1 74 ? 2.620 -11.754 0.088 1.00 87.25 74 ILE A N 1
ATOM 570 C CA . ILE A 1 74 ? 1.399 -12.380 0.621 1.00 87.25 74 ILE A CA 1
ATOM 571 C C . ILE A 1 74 ? 1.305 -12.196 2.139 1.00 87.25 74 ILE A C 1
ATOM 573 O O . ILE A 1 74 ? 0.231 -11.868 2.643 1.00 87.25 74 ILE A O 1
ATOM 577 N N . ARG A 1 75 ? 2.399 -12.398 2.883 1.00 87.25 75 ARG A N 1
ATOM 578 C CA . ARG A 1 75 ? 2.413 -12.211 4.344 1.00 87.25 75 ARG A CA 1
ATOM 579 C C . ARG A 1 75 ? 2.123 -10.763 4.723 1.00 87.25 75 ARG A C 1
ATOM 581 O O . ARG A 1 75 ? 1.301 -10.534 5.610 1.00 87.25 75 ARG A O 1
ATOM 588 N N . GLU A 1 76 ? 2.753 -9.805 4.046 1.00 84.44 76 GLU A N 1
ATOM 589 C CA . GLU A 1 76 ? 2.524 -8.378 4.278 1.00 84.44 76 GLU A CA 1
ATOM 590 C C . GLU A 1 76 ? 1.064 -8.011 3.984 1.00 84.44 76 GLU A C 1
ATOM 592 O O . GLU A 1 76 ? 0.392 -7.408 4.825 1.00 84.44 76 GLU A O 1
ATOM 597 N N . LEU A 1 77 ? 0.534 -8.451 2.839 1.00 84.62 77 LEU A N 1
ATOM 598 C CA . LEU A 1 77 ? -0.853 -8.201 2.455 1.00 84.62 77 LEU A CA 1
ATOM 599 C C . LEU A 1 77 ? -1.849 -8.844 3.429 1.00 84.62 77 LEU A C 1
ATOM 601 O O . LEU A 1 77 ? -2.841 -8.215 3.792 1.00 84.62 77 LEU A O 1
ATOM 605 N N . ASN A 1 78 ? -1.588 -10.069 3.889 1.00 86.88 78 ASN A N 1
ATOM 606 C CA . ASN A 1 78 ? -2.443 -10.743 4.863 1.00 86.88 78 ASN A CA 1
ATOM 607 C C . ASN A 1 78 ? -2.410 -10.027 6.221 1.00 86.88 78 ASN A C 1
ATOM 609 O O . ASN A 1 78 ? -3.454 -9.824 6.831 1.00 86.88 78 ASN A O 1
ATOM 613 N N . SER A 1 79 ? -1.237 -9.575 6.675 1.00 85.94 79 SER A N 1
ATOM 614 C CA . SER A 1 79 ? -1.119 -8.766 7.895 1.00 85.94 79 SER A CA 1
ATOM 615 C C . SER A 1 79 ? -1.935 -7.472 7.790 1.00 85.94 79 SER A C 1
ATOM 617 O O . SER A 1 79 ? -2.712 -7.152 8.693 1.00 85.94 79 SER A O 1
ATOM 619 N N . GLN A 1 80 ? -1.850 -6.781 6.644 1.00 82.56 80 GLN A N 1
ATOM 620 C CA . GLN A 1 80 ? -2.674 -5.602 6.358 1.00 82.56 80 GLN A CA 1
ATOM 621 C C . GLN A 1 80 ? -4.171 -5.940 6.373 1.00 82.56 80 GLN A C 1
ATOM 623 O O . GLN A 1 80 ? -4.948 -5.229 7.006 1.00 82.56 80 GLN A O 1
ATOM 628 N N . TYR A 1 81 ? -4.581 -7.040 5.737 1.00 87.62 81 TYR A N 1
ATOM 629 C CA . TYR A 1 81 ? -5.974 -7.488 5.727 1.00 87.62 81 TYR A CA 1
ATOM 630 C C . TYR A 1 81 ? -6.502 -7.778 7.137 1.00 87.62 81 TYR A C 1
ATOM 632 O O . TYR A 1 81 ? -7.598 -7.346 7.480 1.00 87.62 81 TYR A O 1
ATOM 640 N N . GLN A 1 82 ? -5.723 -8.454 7.985 1.00 87.44 82 GLN A N 1
ATOM 641 C CA . GLN A 1 82 ? -6.121 -8.735 9.367 1.00 87.44 82 GLN A CA 1
ATOM 642 C C . GLN A 1 82 ? -6.223 -7.457 10.209 1.00 87.44 82 GLN A C 1
ATOM 644 O O . GLN A 1 82 ? -7.154 -7.318 11.002 1.00 87.44 82 GLN A O 1
ATOM 649 N N . ALA A 1 83 ? -5.294 -6.512 10.043 1.00 86.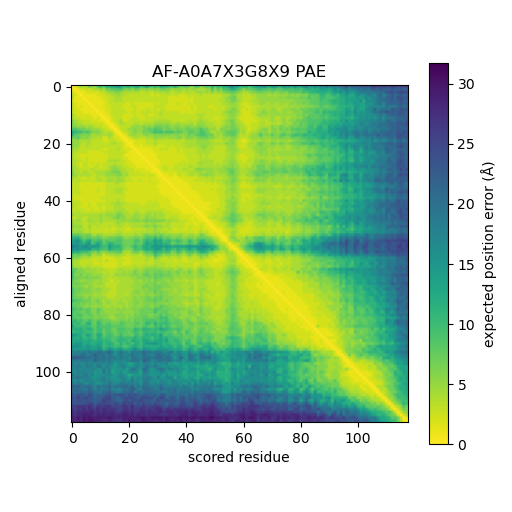31 83 ALA A N 1
ATOM 650 C CA . ALA A 1 83 ? -5.346 -5.225 10.732 1.00 86.31 83 ALA A CA 1
ATOM 651 C C . ALA A 1 83 ? -6.584 -4.410 10.317 1.00 86.31 83 ALA A C 1
ATOM 653 O O . ALA A 1 83 ? -7.319 -3.921 11.179 1.00 86.31 83 ALA A O 1
ATOM 654 N N . GLU A 1 84 ? -6.860 -4.322 9.013 1.00 84.44 84 GLU A N 1
ATOM 655 C CA . GLU A 1 84 ? -8.045 -3.633 8.492 1.00 84.44 84 GLU A CA 1
ATOM 656 C C . GLU A 1 84 ? -9.337 -4.364 8.894 1.00 84.44 84 GLU A C 1
ATOM 658 O O . GLU A 1 84 ? -10.323 -3.723 9.244 1.00 84.44 84 GLU A O 1
ATOM 663 N N . GLY A 1 85 ? -9.327 -5.700 8.936 1.00 87.50 85 GLY A N 1
ATOM 664 C CA . GLY A 1 85 ? -10.443 -6.523 9.402 1.00 87.50 85 GLY A CA 1
ATOM 665 C C . GLY A 1 85 ? -10.762 -6.309 10.882 1.00 87.50 85 GLY A C 1
ATOM 666 O O . GLY A 1 85 ? -11.927 -6.145 11.238 1.00 87.50 85 GLY A O 1
ATOM 667 N N . LYS A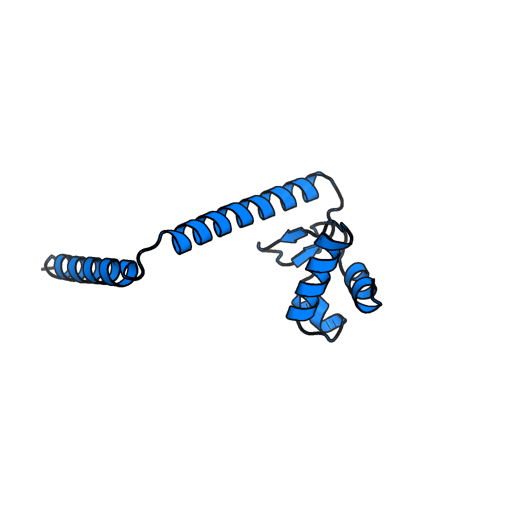 1 86 ? -9.742 -6.221 11.748 1.00 86.88 86 LYS A N 1
ATOM 668 C CA . LYS A 1 86 ? -9.922 -5.833 13.158 1.00 86.88 86 LYS A CA 1
ATOM 669 C C . LYS A 1 86 ? -10.522 -4.438 13.273 1.00 86.88 86 LYS A C 1
ATOM 671 O O . LYS A 1 86 ? -11.467 -4.248 14.028 1.00 86.88 86 LYS A O 1
ATOM 676 N N . ARG A 1 87 ? -10.011 -3.476 12.498 1.00 86.06 87 ARG A N 1
ATOM 677 C CA . ARG A 1 87 ? -10.540 -2.108 12.463 1.00 86.06 87 ARG A CA 1
ATOM 678 C C . ARG A 1 87 ? -11.999 -2.073 12.011 1.00 86.06 87 ARG A C 1
ATOM 680 O O . ARG A 1 87 ? -12.799 -1.374 12.624 1.00 86.06 87 ARG A O 1
ATOM 687 N N . LEU A 1 88 ? -12.347 -2.834 10.975 1.00 86.69 88 LEU A N 1
ATOM 688 C CA . LEU A 1 88 ? -13.718 -2.976 10.495 1.00 86.69 88 LEU A CA 1
ATOM 689 C C . LEU A 1 88 ? -14.617 -3.591 11.573 1.00 86.69 88 LEU A C 1
ATOM 691 O O . LEU A 1 88 ? -15.695 -3.067 11.827 1.00 86.69 88 LEU A O 1
ATOM 695 N N . GLY A 1 89 ? -14.153 -4.648 12.244 1.00 85.50 89 GLY A N 1
ATOM 696 C CA . GLY A 1 89 ? -14.852 -5.258 13.374 1.00 85.50 89 GLY A CA 1
ATOM 697 C C . GLY A 1 89 ? -15.123 -4.249 14.489 1.00 85.50 89 GLY A C 1
ATOM 698 O O . GLY A 1 89 ? -16.269 -4.101 14.902 1.00 85.50 89 GLY A O 1
ATOM 699 N N . THR A 1 90 ? -14.103 -3.484 14.893 1.00 85.06 90 THR A N 1
ATOM 700 C CA . THR A 1 90 ? -14.255 -2.401 15.871 1.00 85.06 90 THR A CA 1
ATOM 701 C C . THR A 1 90 ? -15.261 -1.360 15.399 1.00 85.06 90 THR A C 1
ATOM 703 O O . THR A 1 90 ? -16.101 -0.965 16.187 1.00 85.06 90 THR A O 1
ATOM 706 N N . LEU A 1 91 ? -15.231 -0.928 14.135 1.00 83.88 91 LEU A N 1
ATOM 707 C CA . LEU A 1 91 ? -16.201 0.042 13.612 1.00 83.88 91 LEU A CA 1
ATOM 708 C C . LEU A 1 91 ? -17.644 -0.482 13.640 1.00 83.88 91 LEU A C 1
ATOM 710 O O . LEU A 1 91 ? -18.558 0.296 13.889 1.00 83.88 91 LEU A O 1
ATOM 714 N N . ILE A 1 92 ? -17.849 -1.779 13.399 1.00 84.56 92 ILE A N 1
ATOM 715 C CA . ILE A 1 92 ? -19.174 -2.413 13.449 1.00 84.56 92 ILE A CA 1
ATOM 716 C C . ILE A 1 92 ? -19.676 -2.528 14.894 1.00 84.56 92 ILE A C 1
ATOM 718 O O . ILE A 1 92 ? -20.862 -2.332 15.144 1.00 84.56 92 ILE A O 1
ATOM 722 N N . SER A 1 93 ? -18.796 -2.864 15.842 1.00 83.94 93 SER A N 1
ATOM 723 C CA . SER A 1 93 ? -19.173 -3.112 17.239 1.00 83.94 93 SER A CA 1
ATOM 724 C C . SER A 1 93 ? -19.016 -1.904 18.167 1.00 83.94 93 SER A C 1
ATOM 726 O O . SER A 1 93 ? -19.371 -2.000 19.340 1.00 83.94 93 SER A O 1
ATOM 728 N N . ALA A 1 94 ? -18.412 -0.808 17.706 1.00 81.38 94 ALA A N 1
ATOM 729 C CA . ALA A 1 94 ? -18.095 0.336 18.551 1.00 81.38 94 ALA A CA 1
ATOM 730 C C . ALA A 1 94 ? -19.348 1.124 18.935 1.00 81.38 94 ALA A C 1
ATOM 732 O O . ALA A 1 94 ? -20.190 1.456 18.102 1.00 81.38 94 ALA A O 1
ATOM 733 N N . ASP A 1 95 ? -19.409 1.498 20.210 1.00 79.69 95 ASP A N 1
ATOM 734 C CA . ASP A 1 95 ? -20.311 2.532 20.698 1.00 79.69 95 ASP A CA 1
ATOM 735 C C . ASP A 1 95 ? -19.821 3.902 20.195 1.00 79.69 95 ASP A C 1
ATOM 737 O O . ASP A 1 95 ? -18.662 4.276 20.392 1.00 79.69 95 ASP A O 1
ATOM 741 N N . LEU A 1 96 ? -20.703 4.679 19.564 1.00 81.69 96 LEU A N 1
ATOM 742 C CA . LEU A 1 96 ? -20.384 6.016 19.048 1.00 81.69 96 LEU A CA 1
ATOM 743 C C . LEU A 1 96 ? -19.916 6.972 20.162 1.00 81.69 96 LEU A C 1
ATOM 745 O O . LEU A 1 96 ? -19.138 7.892 19.904 1.00 81.69 96 LEU A O 1
ATOM 749 N N . LYS A 1 97 ? -20.324 6.724 21.413 1.00 84.88 97 LYS A N 1
ATOM 750 C CA . LYS A 1 97 ? -19.930 7.515 22.591 1.00 84.88 97 LYS A CA 1
ATOM 751 C C . LYS A 1 97 ? -18.694 6.987 23.313 1.00 84.88 97 LYS A C 1
ATOM 753 O O . LYS A 1 97 ? -18.303 7.537 24.339 1.00 84.88 97 LYS A O 1
ATOM 758 N N . GLN A 1 98 ? -18.051 5.936 22.801 1.00 82.81 98 GLN A N 1
ATOM 759 C CA . GLN A 1 98 ? -16.845 5.382 23.423 1.00 82.81 98 GLN A CA 1
ATOM 760 C C . GLN A 1 98 ? -15.738 6.443 23.561 1.00 82.81 98 GLN A C 1
ATOM 762 O O . GLN A 1 98 ? -15.016 6.450 24.552 1.00 82.81 98 GLN A O 1
ATOM 767 N N . HIS A 1 99 ? -15.642 7.372 22.605 1.00 82.75 99 HIS A N 1
ATOM 768 C CA . HIS A 1 99 ? -14.670 8.465 22.648 1.00 82.75 99 HIS A CA 1
ATOM 769 C C . HIS A 1 99 ? -14.926 9.453 23.805 1.00 82.75 99 HIS A C 1
ATOM 771 O O . HIS A 1 99 ? -13.981 9.816 24.497 1.00 82.75 99 HIS A O 1
ATOM 777 N N . GLU A 1 100 ? -16.188 9.818 24.071 1.00 85.19 100 GLU A N 1
ATOM 778 C CA . GLU A 1 100 ? -16.583 10.696 25.189 1.00 85.19 100 GLU A CA 1
ATOM 779 C C . GLU A 1 100 ? -16.226 10.067 26.541 1.00 85.19 100 GLU A C 1
ATOM 781 O O . GLU A 1 100 ? -15.707 10.738 27.429 1.00 85.19 100 GLU A O 1
ATOM 786 N N . LYS A 1 101 ? -16.462 8.755 26.687 1.00 81.06 101 LYS A N 1
ATOM 787 C CA . LYS A 1 101 ? -16.145 8.010 27.916 1.00 81.06 101 LYS A CA 1
ATOM 788 C C . LYS A 1 101 ? -14.640 7.968 28.185 1.00 81.06 101 LYS A C 1
ATOM 790 O O . LYS A 1 101 ? -14.224 8.187 29.316 1.00 81.06 101 LYS A O 1
ATOM 795 N N . ILE A 1 102 ? -13.837 7.713 27.148 1.00 85.81 102 ILE A N 1
ATOM 796 C CA . ILE A 1 102 ? -12.372 7.666 27.266 1.00 85.81 102 ILE A CA 1
ATOM 797 C C . ILE A 1 102 ? -11.817 9.045 27.638 1.00 85.81 102 ILE A C 1
ATOM 799 O O . ILE A 1 102 ? -10.961 9.130 28.514 1.00 85.81 102 ILE A O 1
ATOM 803 N N . LEU A 1 103 ? -12.316 10.120 27.019 1.00 85.12 103 LEU A N 1
ATOM 804 C CA . LEU A 1 103 ? -11.894 11.486 27.349 1.00 85.12 103 LEU A CA 1
ATOM 805 C C . LEU A 1 103 ? -12.218 11.838 28.807 1.00 85.12 103 LEU A C 1
ATOM 807 O O . LEU A 1 103 ? -11.329 12.266 29.535 1.00 85.12 103 LEU A O 1
ATOM 811 N N . ALA A 1 104 ? -13.436 11.544 29.268 1.00 83.56 104 ALA A N 1
ATOM 812 C CA . ALA A 1 104 ? -13.834 11.799 30.652 1.00 83.56 104 ALA A CA 1
ATOM 813 C C . ALA A 1 104 ? -13.019 10.994 31.688 1.00 83.56 104 ALA A C 1
ATOM 815 O O . ALA A 1 104 ? -12.821 11.453 32.812 1.00 83.56 104 ALA A O 1
ATOM 816 N N . GLU A 1 105 ? -12.554 9.784 31.353 1.00 83.12 105 GLU A N 1
ATOM 817 C CA . GLU A 1 105 ? -11.666 9.000 32.226 1.00 83.12 105 GLU A CA 1
ATOM 818 C C . GLU A 1 105 ? -10.232 9.541 32.265 1.00 83.12 105 GLU A C 1
ATOM 820 O O . GLU A 1 105 ? -9.587 9.468 33.312 1.00 83.12 105 GLU A O 1
ATOM 825 N N . LEU A 1 106 ? -9.725 10.067 31.146 1.00 82.19 106 LEU A N 1
ATOM 826 C CA . LEU A 1 106 ? -8.398 10.681 31.084 1.00 82.19 106 LEU A CA 1
ATOM 827 C C . LEU A 1 106 ? -8.361 11.993 31.873 1.00 82.19 106 LEU A C 1
ATOM 829 O O . LEU A 1 106 ? -7.469 12.161 32.699 1.00 82.19 106 LEU A O 1
ATOM 833 N N . GLU A 1 107 ? -9.375 12.847 31.715 1.00 79.25 107 GLU A N 1
ATOM 834 C CA . GLU A 1 107 ? -9.498 14.112 32.457 1.00 79.25 107 GLU A CA 1
ATOM 835 C C . GLU A 1 107 ? -9.530 13.891 33.981 1.00 79.25 107 GLU A C 1
ATOM 837 O O . GLU A 1 107 ? -8.895 14.627 34.735 1.00 79.25 107 GLU A O 1
ATOM 842 N N . ARG A 1 108 ? -10.201 12.826 34.449 1.00 73.94 108 ARG A N 1
ATOM 843 C CA . ARG A 1 108 ? -10.208 12.449 35.877 1.00 73.94 108 ARG A CA 1
ATOM 844 C C . ARG A 1 108 ? -8.832 12.008 36.373 1.00 73.94 108 ARG A C 1
ATOM 846 O O . ARG A 1 108 ? -8.433 12.377 37.471 1.00 73.94 108 ARG A O 1
ATOM 853 N N . LYS A 1 109 ? -8.096 11.237 35.568 1.00 73.75 109 LYS A N 1
ATOM 854 C CA . LYS A 1 109 ? -6.755 10.758 35.933 1.00 73.75 109 LYS A CA 1
ATOM 855 C C . LYS A 1 109 ? -5.711 11.872 35.951 1.00 73.75 109 LYS A C 1
ATOM 857 O O . LYS A 1 109 ? -4.782 11.790 36.746 1.00 73.75 109 LYS A O 1
ATOM 862 N N . GLU A 1 110 ? -5.849 12.890 35.105 1.00 66.44 110 GLU A N 1
ATOM 863 C CA . GLU A 1 110 ? -4.965 14.063 35.122 1.00 66.44 110 GLU A CA 1
ATOM 864 C C . GLU A 1 110 ? -5.165 14.897 36.398 1.00 66.44 110 GLU A C 1
ATOM 866 O O . GLU A 1 110 ? -4.187 15.294 37.028 1.00 66.44 110 GLU A O 1
ATOM 871 N N . GLN A 1 111 ? -6.409 15.050 36.863 1.00 59.81 111 GLN A N 1
ATOM 872 C CA . GLN A 1 111 ? -6.728 15.736 38.126 1.00 59.81 111 GLN A CA 1
ATOM 873 C C . GLN A 1 111 ? -6.229 14.987 39.373 1.00 59.81 111 GLN A C 1
ATOM 875 O O . GLN A 1 111 ? -5.802 15.610 40.349 1.00 59.81 111 GLN A O 1
ATOM 880 N N . ASP A 1 112 ? -6.219 13.653 39.327 1.00 58.94 112 ASP A N 1
ATOM 881 C CA . ASP A 1 112 ? -5.658 12.821 40.396 1.00 58.94 112 ASP A CA 1
ATOM 882 C C . ASP A 1 112 ? -4.116 12.886 40.443 1.00 58.94 112 ASP A C 1
ATOM 884 O O . ASP A 1 112 ? -3.526 12.728 41.512 1.00 58.94 112 ASP A O 1
ATOM 888 N N . HIS A 1 113 ? -3.450 13.144 39.309 1.00 56.78 113 HIS A N 1
ATOM 889 C CA . HIS A 1 113 ? -1.985 13.205 39.220 1.00 56.78 113 HIS A CA 1
ATOM 890 C C . HIS A 1 113 ? -1.407 14.583 39.597 1.00 56.78 113 HIS A C 1
ATOM 892 O O . HIS A 1 113 ? -0.307 14.646 40.144 1.00 56.78 113 HIS A O 1
ATOM 898 N N . GLU A 1 114 ? -2.151 15.673 39.376 1.00 55.81 114 GLU A N 1
ATOM 899 C CA . GLU A 1 114 ? -1.782 17.041 39.798 1.00 55.81 114 GLU A CA 1
ATOM 900 C C . GLU A 1 114 ? -1.963 17.287 41.309 1.00 55.81 114 GLU A C 1
ATOM 902 O O . GLU A 1 114 ? -1.453 18.263 41.851 1.00 55.81 114 GLU A O 1
ATOM 907 N N . SER A 1 115 ? -2.642 16.381 42.019 1.00 55.28 115 SER A N 1
ATOM 908 C CA . SER A 1 115 ? -2.835 16.458 43.476 1.00 5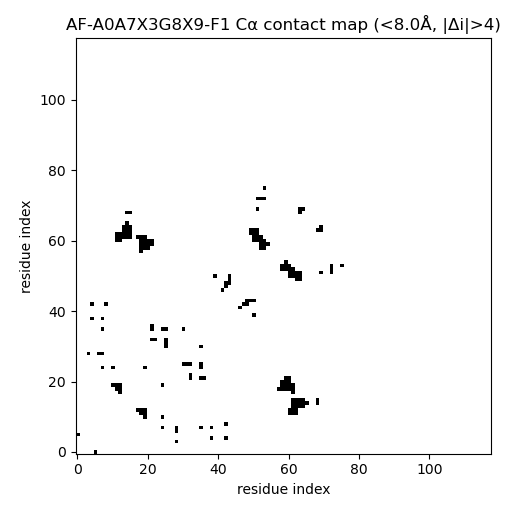5.28 115 SER A CA 1
ATOM 909 C C . SER A 1 115 ? -1.702 15.798 44.288 1.00 55.28 115 SER A C 1
ATOM 911 O O . SER A 1 115 ? -1.798 15.729 45.515 1.00 55.28 115 SER A O 1
ATOM 913 N N . ILE A 1 116 ? -0.653 15.274 43.629 1.00 55.62 116 ILE A N 1
ATOM 914 C CA . ILE A 1 116 ? 0.419 14.470 44.259 1.00 55.62 116 ILE A CA 1
ATOM 915 C C . ILE A 1 116 ? 1.820 15.115 44.152 1.00 55.62 116 ILE A C 1
ATOM 917 O O . ILE A 1 116 ? 2.766 14.581 44.730 1.00 55.62 116 ILE A O 1
ATOM 921 N N . GLU A 1 117 ? 1.994 16.282 43.520 1.00 44.91 117 GLU A N 1
ATOM 922 C CA . GLU A 1 117 ? 3.271 17.016 43.625 1.00 44.91 117 GLU A CA 1
ATOM 923 C C . GLU A 1 117 ? 3.221 18.099 44.729 1.00 44.91 117 GLU A C 1
ATOM 925 O O . GLU A 1 117 ? 2.397 19.011 44.637 1.00 44.91 117 GLU A O 1
ATOM 930 N N . PRO A 1 118 ? 4.048 17.985 45.794 1.00 56.66 118 PRO A N 1
ATOM 931 C CA . PRO A 1 118 ? 4.204 19.007 46.833 1.00 56.66 118 PRO A CA 1
ATOM 932 C C . PRO A 1 118 ? 5.046 20.214 46.396 1.00 56.66 118 PRO A C 1
ATOM 934 O O . PRO A 1 1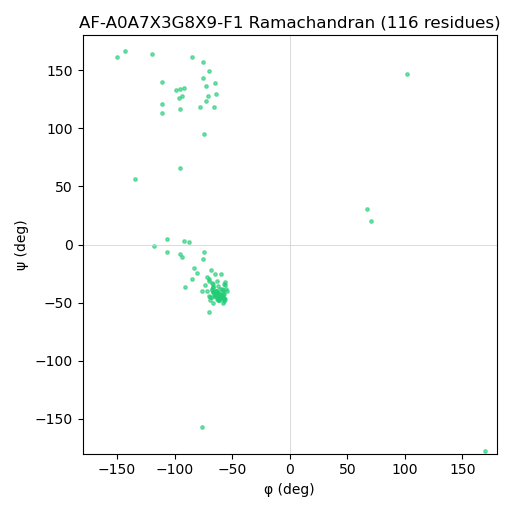18 ? 5.938 20.054 45.531 1.00 56.66 118 PRO A O 1
#

Secondary structure (DSSP, 8-state):
--HHHHHHHHHSPBSTTSPBPHHHHHHHHT--HHHHHHHHHHHHHHH----EEE-SSS-EEEB-SSHHHHHHHHHHHHHHHHHHHHHHHHHHH--TTHHHHHHHHHHHHHHHHTTS--

Mean predicted aligned error: 9.41 Å

Sequence (118 aa):
MTDLEVRLLRLIPVGSERPINGKEIAKLLGIGERTVRDIISRLIVRYGVPIVANRGINSGHYIPANDSERLEGIRELNSQYQAEGKRLGTLISADLKQHEKILAELERKEQDHESIEP

pLDDT: mean 83.39, std 9.7, range [44.91, 91.81]

Solvent-accessible surface area (backbone atoms only — not comparable to full-atom values): 6749 Å² total; per-residue (Å²): 136,52,73,67,54,53,56,51,57,72,65,45,34,74,24,82,88,60,43,38,34,58,66,55,53,13,64,7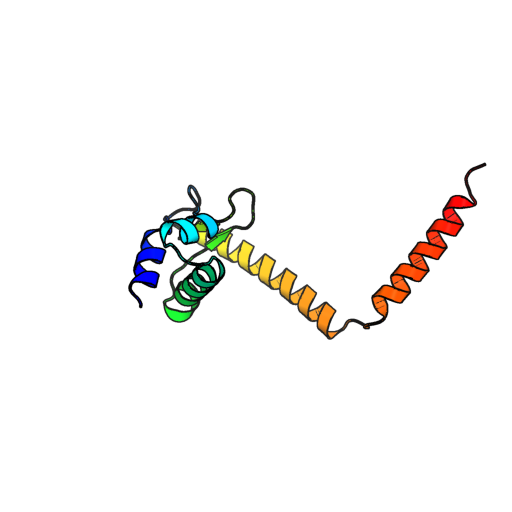8,68,73,49,55,54,67,57,47,53,54,45,52,52,42,41,36,76,76,69,65,45,70,68,38,74,44,84,58,96,70,49,18,32,18,26,56,73,45,71,65,54,41,51,50,42,49,52,53,51,49,53,50,49,52,53,52,49,52,53,51,51,46,65,73,71,55,62,91,59,51,63,60,55,52,51,58,53,50,57,53,51,52,57,60,56,68,74,70,71,133

Foldseek 3Di:
DDPLLVVLVVPAAE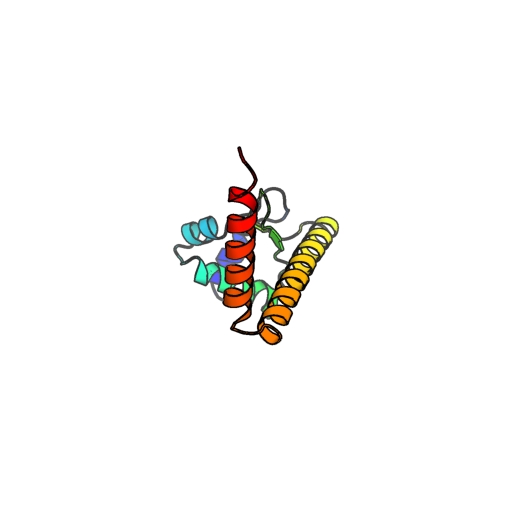APPQFDALVNSCVVSVHDSVVSVVSVVCCCPVVVQQWAADPPPSGHIHRYNDVVVSVVSVVVVVVVVVVVVVVVVCVVPPDPCPVVVVVVVVVVVVVVVVVPDD

Organism: NCBI:txid747656

Nearest PDB structures (foldseek):
  5ffx-assembly2_D  TM=4.277E-01  e=2.827E-03  Staphylococcus aureus
  2yr2-assembly1_A  TM=4.286E-01  e=1.466E-02  Sulfurisphaera tokodaii
  5a5t-assembly1_C  TM=4.772E-01  e=2.323E-02  Oryctolagus cuniculus
  4lll-assembly4_M  TM=5.419E-01  e=7.598E-02  Staphylococcus aureus
  2fbh-assembly1_A  TM=3.643E-01  e=3.023E-02  Pseudomonas aeruginosa

InterPro domains:
  IPR036388 Winged helix-like DNA-binding domain superfamily [G3DSA:1.10.10.10] (1-64)

Radius of gyration: 21.83 Å; Cα contacts (8 Å, |Δi|>4): 97; chains: 1; bounding box: 36×36×71 Å